Protein AF-A0A9D1NN11-F1 (afdb_monomer)

Nearest PDB structures (foldseek):
  6q84-assembly1_C  TM=3.199E-01  e=4.662E-01  Saccharomyces cerevisiae S288C
  3suz-assembly1_A  TM=3.074E-01  e=6.575E-01  Rattus norvegicus
  8g5y-assembly1_5A  TM=2.976E-01  e=5.863E-01  Homo sapiens
  3gb0-assembly1_A-2  TM=4.021E-01  e=2.191E+00  Bacillus cereus ATCC 10987
  3io1-assembly1_A-2  TM=3.737E-01  e=2.191E+00  Klebsiella pneumoniae subsp. pneumoniae MGH 78578

Mean predicted aligned error: 5.82 Å

Secondary structure (DSSP, 8-state):
-HHHHHHHT-HHHHHHHHHHHHHHHHHHHHHHHHH-EEEEEEEE--TTS-HHHHEEEETTEEEEEEEEEEEE-TTS-EEEEEEEEEETTEEEEEETTB-EEETTEEEEEEEEEEEE-TTS-EEEEEEEEEEE-SSHHHHHHHHHHHHHHHHHHHHHHH--

InterPro domains:
  IPR007816 ResB-like domain [PF05140] (12-116)
  IPR023494 Cytochrome c biogenesis protein Ccs1/CcsB/ResB [PTHR31566] (12-113)

Structure (mmCIF, N/CA/C/O backbone):
data_AF-A0A9D1NN11-F1
#
_entry.id   AF-A0A9D1NN11-F1
#
loop_
_atom_site.group_PDB
_atom_site.id
_atom_site.type_symbol
_atom_site.label_atom_id
_atom_site.label_alt_id
_atom_site.label_comp_id
_atom_site.label_asym_id
_atom_site.label_entity_id
_atom_site.label_seq_id
_atom_site.pdbx_PDB_ins_code
_atom_site.Cartn_x
_atom_site.Cartn_y
_atom_site.Cartn_z
_atom_site.occupancy
_atom_site.B_iso_or_equiv
_atom_site.auth_seq_id
_atom_site.auth_comp_id
_atom_site.auth_asym_id
_atom_site.auth_atom_id
_atom_site.pdbx_PDB_model_num
ATOM 1 N N . ALA A 1 1 ? 25.399 -15.594 -28.327 1.00 62.06 1 ALA A N 1
ATOM 2 C CA . ALA A 1 1 ? 25.119 -14.642 -27.227 1.00 62.06 1 ALA A CA 1
ATOM 3 C C . ALA A 1 1 ? 25.562 -13.212 -27.563 1.00 62.06 1 ALA A C 1
ATOM 5 O O . ALA A 1 1 ? 24.705 -12.342 -27.630 1.00 62.06 1 ALA A O 1
ATOM 6 N N . ALA A 1 2 ? 26.845 -12.959 -27.862 1.00 70.31 2 ALA A N 1
ATOM 7 C CA . ALA A 1 2 ? 27.371 -11.604 -28.109 1.00 70.31 2 ALA A CA 1
ATOM 8 C C . ALA A 1 2 ? 26.674 -10.824 -29.248 1.00 70.31 2 ALA A C 1
ATOM 10 O O . ALA A 1 2 ? 26.310 -9.667 -29.064 1.00 70.31 2 ALA A O 1
ATOM 11 N N . ALA A 1 3 ? 26.402 -11.463 -30.392 1.00 70.62 3 ALA A N 1
ATOM 12 C CA . ALA A 1 3 ? 25.700 -10.818 -31.510 1.00 70.62 3 ALA A CA 1
ATOM 13 C C . ALA A 1 3 ? 24.248 -10.417 -31.171 1.00 70.62 3 ALA A C 1
ATOM 15 O O . ALA A 1 3 ? 23.770 -9.380 -31.621 1.00 70.62 3 ALA A O 1
ATOM 16 N N . ALA A 1 4 ? 23.561 -11.203 -30.334 1.00 67.31 4 ALA A N 1
ATOM 17 C CA . ALA A 1 4 ? 22.204 -10.899 -29.878 1.00 67.31 4 ALA A CA 1
ATOM 18 C C . ALA A 1 4 ? 22.188 -9.720 -28.890 1.00 67.31 4 ALA A C 1
ATOM 20 O O . ALA A 1 4 ? 21.338 -8.841 -28.996 1.00 67.31 4 ALA A O 1
ATOM 21 N N . VAL A 1 5 ? 23.169 -9.655 -27.984 1.00 67.31 5 VAL A N 1
ATOM 22 C CA . VAL A 1 5 ? 23.352 -8.517 -27.065 1.00 67.31 5 VAL A CA 1
ATOM 23 C C . VAL A 1 5 ? 23.684 -7.239 -27.843 1.00 67.31 5 VAL A C 1
ATOM 25 O O . VAL A 1 5 ? 23.076 -6.198 -27.608 1.00 67.31 5 VAL A O 1
ATOM 28 N N . ALA A 1 6 ? 24.573 -7.319 -28.836 1.00 69.75 6 ALA A N 1
ATOM 29 C CA . ALA A 1 6 ? 24.898 -6.190 -29.707 1.00 69.75 6 ALA A CA 1
ATOM 30 C C . ALA A 1 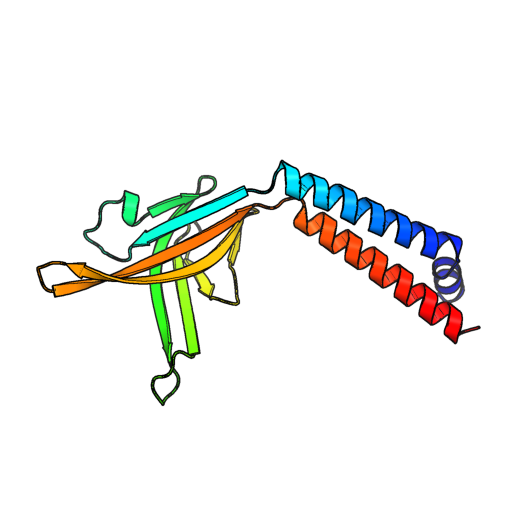6 ? 23.687 -5.709 -30.530 1.00 69.75 6 ALA A C 1
ATOM 32 O O . ALA A 1 6 ? 23.500 -4.504 -30.712 1.00 69.75 6 ALA A O 1
ATOM 33 N N . ALA A 1 7 ? 22.837 -6.633 -30.992 1.00 70.56 7 ALA A N 1
ATOM 34 C CA . ALA A 1 7 ? 21.596 -6.303 -31.686 1.00 70.56 7 ALA A CA 1
ATOM 35 C C . ALA A 1 7 ? 20.583 -5.602 -30.761 1.00 70.56 7 ALA A C 1
ATOM 37 O O . ALA A 1 7 ? 19.995 -4.598 -31.167 1.00 70.56 7 ALA A O 1
ATOM 38 N N . LEU A 1 8 ? 20.425 -6.073 -29.517 1.00 68.38 8 LEU A N 1
ATOM 39 C CA . LEU A 1 8 ? 19.551 -5.471 -28.498 1.00 68.38 8 LEU A CA 1
ATOM 40 C C . LEU A 1 8 ? 20.018 -4.070 -28.064 1.00 68.38 8 LEU A C 1
ATOM 42 O O . LEU A 1 8 ? 19.191 -3.193 -27.832 1.00 68.38 8 LEU A O 1
ATOM 46 N N . LEU A 1 9 ? 21.330 -3.815 -28.056 1.00 78.12 9 LEU A N 1
ATOM 47 C CA . LEU A 1 9 ? 21.919 -2.483 -27.840 1.00 78.12 9 LEU A CA 1
ATOM 48 C C . LEU A 1 9 ? 21.870 -1.585 -29.093 1.00 78.12 9 LEU A C 1
ATOM 50 O O . LEU A 1 9 ? 22.449 -0.492 -29.133 1.00 78.12 9 LEU A O 1
ATOM 54 N N . GLY A 1 10 ? 21.183 -2.015 -30.154 1.00 84.06 10 GLY A N 1
ATOM 55 C CA . GLY A 1 10 ? 20.940 -1.214 -31.346 1.00 84.06 10 GLY A CA 1
ATOM 56 C C . GLY A 1 10 ? 20.135 0.052 -31.028 1.00 84.06 10 GLY A C 1
ATOM 57 O O . GLY A 1 10 ? 19.105 -0.009 -30.367 1.00 84.06 10 GLY A O 1
ATOM 58 N N . ARG A 1 11 ? 20.554 1.211 -31.563 1.00 82.38 11 ARG A N 1
ATOM 59 C CA . ARG A 1 11 ? 19.910 2.525 -31.340 1.00 82.38 11 ARG A CA 1
ATOM 60 C C . ARG A 1 11 ? 18.407 2.501 -31.631 1.00 82.38 11 ARG A C 1
ATOM 62 O O . ARG A 1 11 ? 17.644 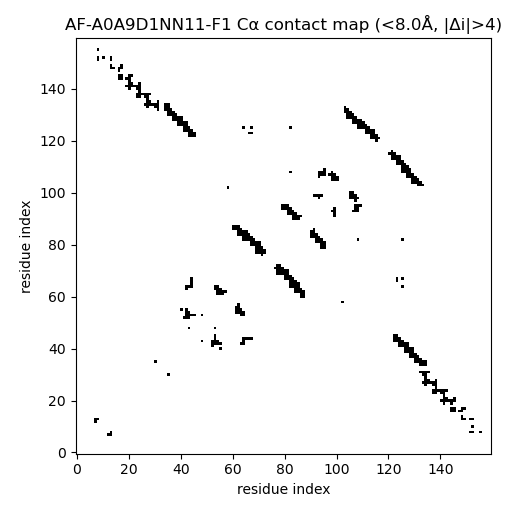3.119 -30.901 1.00 82.38 11 ARG A O 1
ATOM 69 N N . ARG A 1 12 ? 17.989 1.746 -32.657 1.00 89.81 12 ARG A N 1
ATOM 70 C CA . ARG A 1 12 ? 16.571 1.546 -32.998 1.00 89.81 12 ARG A CA 1
ATOM 71 C C . ARG A 1 12 ? 15.782 0.873 -31.870 1.00 89.81 12 ARG A C 1
ATOM 73 O O . ARG A 1 12 ? 14.677 1.300 -31.576 1.00 89.81 12 ARG A O 1
ATOM 80 N N . TRP A 1 13 ? 16.363 -0.141 -31.227 1.00 89.06 13 TRP A N 1
ATOM 81 C CA . TRP A 1 13 ? 15.709 -0.912 -30.174 1.00 89.06 13 TRP A CA 1
ATOM 82 C C . TRP A 1 13 ? 15.666 -0.116 -28.878 1.00 89.06 13 TRP A C 1
ATOM 84 O O . TRP A 1 13 ? 14.602 0.004 -28.292 1.00 89.06 13 TRP A O 1
ATOM 94 N N . LEU A 1 14 ? 16.770 0.531 -28.493 1.00 92.44 14 LEU A N 1
ATOM 95 C CA . LEU A 1 14 ? 16.796 1.419 -27.325 1.00 92.44 14 LEU A CA 1
ATOM 96 C C . LEU A 1 14 ? 15.793 2.574 -27.457 1.00 92.44 14 LEU A C 1
ATOM 98 O O . LEU A 1 14 ? 15.060 2.868 -26.518 1.00 92.44 14 LEU A O 1
ATOM 102 N N . SER A 1 15 ? 15.707 3.186 -28.643 1.00 94.12 15 SER A N 1
ATOM 103 C CA . SER A 1 15 ? 14.703 4.214 -28.923 1.00 94.12 15 SER A CA 1
ATOM 104 C C . SER A 1 15 ? 13.279 3.654 -28.860 1.00 94.12 15 SER A C 1
ATOM 106 O O . SER A 1 15 ? 12.415 4.275 -28.244 1.00 94.12 15 SER A O 1
ATOM 108 N N . ALA A 1 16 ? 13.025 2.471 -29.427 1.00 95.00 16 ALA A N 1
ATOM 109 C CA . ALA A 1 16 ? 11.715 1.828 -29.349 1.00 95.00 16 ALA A CA 1
ATOM 110 C C . ALA A 1 16 ? 11.312 1.501 -27.900 1.00 95.00 16 ALA A C 1
ATOM 112 O O . ALA A 1 16 ? 10.185 1.799 -27.516 1.00 95.00 16 ALA A O 1
ATOM 113 N N . LEU A 1 17 ? 12.227 0.965 -27.079 1.00 95.75 17 LEU A N 1
ATOM 114 C CA . LEU A 1 17 ? 11.983 0.729 -25.650 1.00 95.75 17 LEU A CA 1
ATOM 115 C C . LEU A 1 17 ? 11.655 2.031 -24.914 1.00 95.75 17 LEU A C 1
ATOM 117 O O . LEU A 1 17 ? 10.731 2.050 -24.105 1.00 95.75 17 LEU A O 1
ATOM 121 N N . PHE A 1 18 ? 12.376 3.116 -25.209 1.00 97.31 18 PHE A N 1
ATOM 122 C CA . PHE A 1 18 ? 12.112 4.416 -24.600 1.00 97.31 18 PHE A CA 1
ATOM 123 C C . PHE A 1 18 ? 10.700 4.920 -24.928 1.00 97.31 18 PHE A C 1
ATOM 125 O O . PHE A 1 18 ? 9.940 5.259 -24.024 1.00 97.31 18 PHE A O 1
ATOM 132 N N . HIS A 1 19 ? 10.310 4.918 -26.206 1.00 97.94 19 HIS A N 1
ATOM 133 C CA . HIS A 1 19 ? 8.975 5.372 -26.614 1.00 97.94 19 HIS A CA 1
ATOM 134 C C . HIS A 1 19 ? 7.869 4.456 -26.082 1.00 97.94 19 HIS A C 1
ATOM 136 O O . HIS A 1 19 ? 6.844 4.953 -25.625 1.00 97.94 19 HIS A O 1
ATOM 142 N N . ALA A 1 20 ? 8.082 3.137 -26.084 1.00 97.88 20 ALA A N 1
ATOM 143 C CA . ALA A 1 20 ? 7.148 2.185 -25.490 1.00 97.88 20 ALA A CA 1
ATOM 144 C C . ALA A 1 20 ? 6.978 2.433 -23.983 1.00 97.88 20 ALA A C 1
ATOM 146 O O . ALA A 1 20 ? 5.854 2.443 -23.486 1.00 97.88 20 ALA A O 1
ATOM 147 N N . GLY A 1 21 ? 8.074 2.702 -23.268 1.00 98.38 21 GLY A N 1
ATOM 148 C CA . GLY A 1 21 ? 8.046 3.078 -21.857 1.00 98.38 21 GLY A CA 1
ATOM 149 C C . GLY A 1 21 ? 7.285 4.381 -21.611 1.00 98.38 21 GLY A C 1
ATOM 150 O O . GLY A 1 21 ? 6.399 4.418 -20.760 1.00 98.38 21 GLY A O 1
ATOM 151 N N . ALA A 1 22 ? 7.564 5.427 -22.394 1.00 98.56 22 ALA A N 1
ATOM 152 C CA . ALA A 1 22 ? 6.871 6.712 -22.300 1.00 98.56 22 ALA A CA 1
ATOM 153 C C . ALA A 1 22 ? 5.364 6.580 -22.584 1.00 98.56 22 ALA A C 1
ATOM 155 O O . ALA A 1 22 ? 4.544 7.112 -21.835 1.00 98.56 22 ALA A O 1
ATOM 156 N N . ALA A 1 23 ? 4.992 5.822 -23.620 1.00 98.50 23 ALA A N 1
ATOM 157 C CA . ALA A 1 23 ? 3.598 5.538 -23.945 1.00 98.50 23 ALA A CA 1
ATOM 158 C C . ALA A 1 23 ? 2.904 4.756 -22.819 1.00 98.50 23 ALA A C 1
ATOM 160 O O . ALA A 1 23 ? 1.792 5.105 -22.432 1.00 98.50 23 ALA A O 1
ATOM 161 N N . ALA A 1 24 ? 3.568 3.749 -22.241 1.00 98.56 24 ALA A N 1
ATOM 162 C CA . ALA A 1 24 ? 3.037 2.990 -21.111 1.00 98.56 24 ALA A CA 1
ATOM 163 C C . ALA A 1 24 ? 2.820 3.870 -19.869 1.00 98.56 24 ALA A C 1
ATOM 165 O O . ALA A 1 24 ? 1.773 3.762 -19.235 1.00 98.56 24 ALA A O 1
ATOM 166 N N . VAL A 1 25 ? 3.744 4.785 -19.549 1.00 98.81 25 VAL A N 1
ATOM 167 C CA . VAL A 1 25 ? 3.554 5.758 -18.456 1.00 98.81 25 VAL A CA 1
ATOM 168 C C . VAL A 1 25 ? 2.343 6.653 -18.723 1.00 98.81 25 VAL A C 1
ATOM 170 O O . VAL A 1 25 ? 1.518 6.831 -17.830 1.00 98.81 25 VAL A O 1
ATOM 173 N N . ALA A 1 26 ? 2.197 7.179 -19.943 1.00 98.56 26 ALA A N 1
ATOM 174 C CA . ALA A 1 26 ? 1.071 8.040 -20.299 1.00 98.56 26 ALA A CA 1
ATOM 175 C C . ALA A 1 26 ? -0.276 7.300 -20.219 1.00 98.56 26 ALA A C 1
ATOM 177 O O . ALA A 1 26 ? -1.217 7.792 -19.597 1.00 98.56 26 ALA A O 1
ATOM 178 N N . VAL A 1 27 ? -0.359 6.097 -20.796 1.00 98.56 27 VAL A N 1
ATOM 179 C CA . VAL A 1 27 ? -1.569 5.262 -20.761 1.00 98.56 27 VAL A CA 1
ATOM 180 C C . VAL A 1 27 ? -1.892 4.835 -19.333 1.00 98.56 27 VAL A C 1
ATOM 182 O O . VAL A 1 27 ? -3.027 4.991 -18.895 1.00 98.56 27 VAL A O 1
ATOM 185 N N . GLY A 1 28 ? -0.905 4.341 -18.584 1.00 98.56 28 GLY A N 1
ATOM 186 C CA . GLY A 1 28 ? -1.086 3.957 -17.187 1.00 98.56 28 GLY A CA 1
ATOM 187 C C . GLY A 1 28 ? -1.551 5.132 -16.328 1.00 98.56 28 GLY A C 1
ATOM 188 O O . GLY A 1 28 ? -2.482 4.980 -15.544 1.00 98.56 28 GLY A O 1
ATOM 189 N N . GLY A 1 29 ? -0.972 6.318 -16.531 1.00 98.62 29 GLY A N 1
ATOM 190 C CA . GLY A 1 29 ? -1.374 7.542 -15.842 1.00 98.62 29 GLY A CA 1
ATOM 191 C C . GLY A 1 29 ? -2.811 7.952 -16.160 1.00 98.62 29 GLY A C 1
ATOM 192 O O . GLY A 1 29 ? -3.554 8.308 -15.248 1.00 98.62 29 GLY A O 1
ATOM 193 N N . LEU A 1 30 ? -3.234 7.838 -17.423 1.00 98.62 30 LEU A N 1
ATOM 194 C CA . LEU A 1 30 ? -4.621 8.090 -17.822 1.00 98.62 30 LEU A CA 1
ATOM 195 C C . LEU A 1 30 ? -5.585 7.079 -17.183 1.00 98.62 30 LEU A C 1
ATOM 197 O O . LEU A 1 30 ? -6.624 7.468 -16.657 1.00 98.62 30 LEU A O 1
ATOM 201 N N . VAL A 1 31 ? -5.223 5.793 -17.168 1.00 98.50 31 VAL A N 1
ATOM 202 C CA . VAL A 1 31 ? -6.007 4.744 -16.499 1.00 98.50 31 VAL A CA 1
ATOM 203 C C . VAL A 1 31 ? -6.136 5.036 -15.004 1.00 98.50 31 VAL A C 1
ATOM 205 O O . VAL A 1 31 ? -7.243 4.976 -14.474 1.00 98.50 31 VAL A O 1
ATOM 208 N N . THR A 1 32 ? -5.046 5.402 -14.325 1.00 98.19 32 THR A N 1
ATOM 209 C CA . THR A 1 32 ? -5.083 5.833 -12.920 1.00 98.19 32 THR A CA 1
ATOM 210 C C . THR A 1 32 ? -6.000 7.044 -12.745 1.00 98.19 32 THR A C 1
ATOM 212 O O . THR A 1 32 ? -6.859 7.027 -11.871 1.00 98.19 32 THR A O 1
ATOM 215 N N . ALA A 1 33 ? -5.878 8.071 -13.588 1.00 97.94 33 ALA A N 1
ATOM 216 C CA . ALA A 1 33 ? -6.687 9.285 -13.484 1.00 97.94 33 ALA A CA 1
ATOM 217 C C . ALA A 1 33 ? -8.194 9.024 -13.649 1.00 97.94 33 ALA A C 1
ATOM 219 O O . ALA A 1 33 ? -9.001 9.678 -12.992 1.00 97.94 33 ALA A O 1
ATOM 220 N N . CYS A 1 34 ? -8.577 8.076 -14.506 1.00 98.06 34 CYS A N 1
ATOM 221 C CA . CYS A 1 34 ? -9.982 7.772 -14.772 1.00 98.06 34 CYS A CA 1
ATOM 222 C C . CYS A 1 34 ? -10.574 6.710 -13.837 1.00 98.06 34 CYS A C 1
ATOM 224 O O . CYS A 1 34 ? -11.770 6.760 -13.559 1.00 98.06 34 CYS A O 1
ATOM 226 N N . LEU A 1 35 ? -9.779 5.725 -13.405 1.00 97.62 35 LEU A N 1
ATOM 227 C CA . LEU A 1 35 ? -10.289 4.499 -12.778 1.00 97.62 35 LEU A CA 1
ATOM 228 C C . LEU A 1 35 ? -9.776 4.261 -11.358 1.00 97.62 35 LEU A C 1
ATOM 230 O O . LEU A 1 35 ? -10.313 3.385 -10.679 1.00 97.6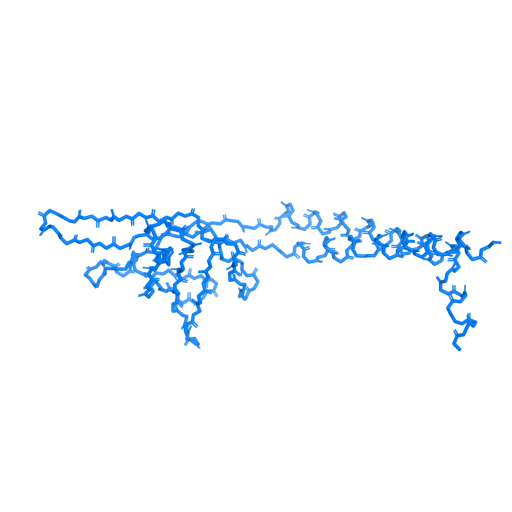2 35 LEU A O 1
ATOM 234 N N . ALA A 1 36 ? -8.743 4.974 -10.897 1.00 97.12 36 ALA A N 1
ATOM 235 C CA . ALA A 1 36 ? -8.272 4.780 -9.533 1.00 97.12 36 ALA A CA 1
ATOM 236 C C . ALA A 1 36 ? -9.318 5.272 -8.532 1.00 97.12 36 ALA A C 1
ATOM 238 O O . ALA A 1 36 ? -9.906 6.344 -8.667 1.00 97.12 36 ALA A O 1
ATOM 239 N N . GLN A 1 37 ? -9.522 4.480 -7.490 1.00 96.56 37 GLN A N 1
ATOM 240 C CA . GLN A 1 37 ? -10.491 4.748 -6.442 1.00 96.56 37 GLN A CA 1
ATOM 241 C C . GLN A 1 37 ? -9.796 4.661 -5.090 1.00 96.56 37 GLN A C 1
ATOM 243 O O . GLN A 1 37 ? -9.000 3.754 -4.841 1.00 96.56 37 GLN A O 1
ATOM 248 N N . THR A 1 38 ? -10.107 5.615 -4.216 1.00 96.44 38 THR A N 1
ATOM 249 C CA . THR A 1 38 ? -9.635 5.634 -2.830 1.00 96.44 38 THR A CA 1
ATOM 250 C C . THR A 1 38 ? -10.824 5.813 -1.908 1.00 96.44 38 THR A C 1
ATOM 252 O O . THR A 1 38 ? -11.647 6.700 -2.126 1.00 96.44 38 THR A O 1
ATOM 255 N N . TRP A 1 39 ? -10.908 4.991 -0.872 1.00 94.88 39 TRP A N 1
ATOM 256 C CA . TRP A 1 39 ? -11.923 5.127 0.163 1.00 94.88 39 TRP A CA 1
ATOM 257 C C . TRP A 1 39 ? -11.340 4.803 1.531 1.00 94.88 39 TRP A C 1
ATOM 259 O O . TRP A 1 39 ? -10.311 4.138 1.655 1.00 94.88 39 TRP A O 1
ATOM 269 N N . GLN A 1 40 ? -11.998 5.309 2.567 1.00 94.62 40 GLN A N 1
ATOM 270 C CA . GLN A 1 40 ? -11.595 5.097 3.947 1.00 94.62 40 GLN A CA 1
ATOM 271 C C . GLN A 1 40 ? -12.563 4.152 4.637 1.00 94.62 40 GLN A C 1
ATOM 273 O O . GLN A 1 40 ? -13.774 4.192 4.411 1.00 94.62 40 GLN A O 1
ATOM 278 N N . VAL A 1 41 ? -12.006 3.286 5.471 1.00 93.25 41 VAL A N 1
ATOM 279 C CA . VAL A 1 41 ? -12.751 2.267 6.190 1.00 93.25 41 VAL A CA 1
ATOM 280 C C . VAL A 1 41 ? -12.347 2.304 7.650 1.00 93.25 41 VAL A C 1
ATOM 282 O O . VAL A 1 41 ? -11.194 2.049 7.993 1.00 93.25 41 VAL A O 1
ATOM 285 N N . GLU A 1 42 ? -13.317 2.610 8.499 1.00 93.06 42 GLU A N 1
ATOM 286 C CA . GLU A 1 42 ? -13.173 2.502 9.943 1.00 93.06 42 GLU A CA 1
ATOM 287 C C . GLU A 1 42 ? -13.592 1.103 10.400 1.00 93.06 42 GLU A C 1
ATOM 289 O O . GLU A 1 42 ? -14.663 0.613 10.012 1.00 93.06 42 GLU A O 1
ATOM 294 N N . LEU A 1 43 ? -12.738 0.472 11.206 1.00 92.88 43 LEU A N 1
ATOM 295 C CA . LEU A 1 43 ? -13.001 -0.813 11.844 1.00 92.88 43 LEU A CA 1
ATOM 296 C C . LEU A 1 43 ? -12.682 -0.743 13.337 1.00 92.88 43 LEU A C 1
ATOM 298 O O . LEU A 1 43 ? -11.688 -0.146 13.753 1.00 92.88 43 LEU A O 1
ATOM 302 N N . VAL A 1 44 ? -13.528 -1.395 14.129 1.00 90.62 44 VAL A N 1
ATOM 303 C CA . VAL A 1 44 ? -13.489 -1.350 15.591 1.00 90.62 44 VAL A CA 1
ATOM 304 C C . VAL A 1 44 ? -13.261 -2.740 16.176 1.00 90.62 44 VAL A C 1
ATOM 306 O O . VAL A 1 44 ? -13.978 -3.685 15.841 1.00 90.62 44 VAL A O 1
ATOM 309 N N . ASP A 1 45 ? -12.313 -2.842 17.108 1.00 85.00 45 ASP A N 1
ATOM 310 C CA . ASP A 1 45 ? -12.013 -4.057 17.872 1.00 85.00 45 ASP A CA 1
ATOM 311 C C . ASP A 1 45 ? -12.791 -4.075 19.198 1.00 85.00 45 ASP A C 1
ATOM 313 O O . ASP A 1 45 ? -12.232 -4.042 20.292 1.00 85.00 45 ASP A O 1
ATOM 317 N N . ALA A 1 46 ? -14.122 -4.023 19.102 1.00 81.62 46 ALA A N 1
ATOM 318 C CA . ALA 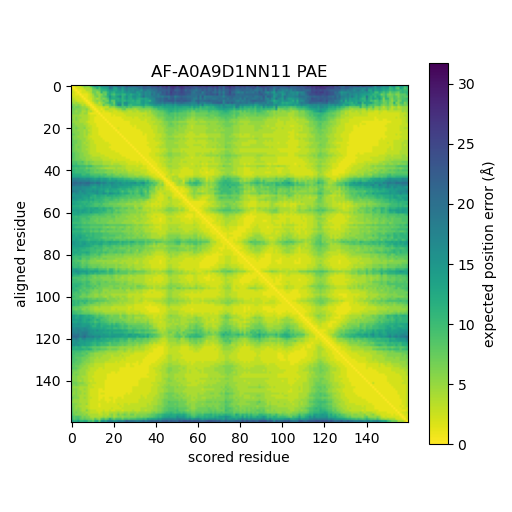A 1 46 ? -15.013 -4.046 20.259 1.00 81.62 46 ALA A CA 1
ATOM 319 C C . ALA A 1 46 ? -16.035 -5.179 20.100 1.00 81.62 46 ALA A C 1
ATOM 321 O O . ALA A 1 46 ? -16.870 -5.111 19.195 1.00 81.62 46 ALA A O 1
ATOM 322 N N . PRO A 1 47 ? -16.041 -6.204 20.975 1.00 72.25 47 PRO A N 1
ATOM 323 C CA . PRO A 1 47 ? -16.958 -7.341 20.860 1.00 72.25 47 PRO A CA 1
ATOM 324 C C . PRO A 1 47 ? -18.440 -6.946 20.836 1.00 72.25 47 PRO A C 1
ATOM 326 O O . PRO A 1 47 ? -19.235 -7.572 20.135 1.00 72.25 47 PRO A O 1
ATOM 329 N N . LEU A 1 48 ? -18.798 -5.888 21.567 1.00 79.19 48 LEU A N 1
ATOM 330 C CA . LEU A 1 48 ? -20.171 -5.396 21.701 1.00 79.19 48 LEU A CA 1
ATOM 331 C C . LEU A 1 48 ? -20.559 -4.355 20.641 1.00 79.19 48 LEU A C 1
ATOM 333 O O . LEU A 1 48 ? -21.729 -3.981 20.566 1.00 79.19 48 LEU A O 1
ATOM 337 N N . ALA A 1 49 ? -19.617 -3.878 19.818 1.00 81.06 49 ALA A N 1
ATOM 338 C CA . ALA A 1 49 ? -19.940 -2.880 18.806 1.00 81.06 49 ALA A CA 1
ATOM 339 C C . ALA A 1 49 ? -20.883 -3.455 17.729 1.00 81.06 49 ALA A C 1
ATOM 341 O O . ALA A 1 49 ? -20.794 -4.642 17.384 1.00 81.06 49 ALA A O 1
ATOM 342 N N . PRO A 1 50 ? -21.769 -2.624 17.147 1.00 83.62 50 PRO A N 1
ATOM 343 C CA . PRO A 1 50 ? -22.611 -3.030 16.031 1.00 83.62 50 PRO A CA 1
ATOM 344 C C . PRO A 1 50 ? -21.787 -3.642 14.895 1.00 83.62 50 PRO A C 1
ATOM 346 O O . PRO A 1 50 ? -20.693 -3.166 14.583 1.00 83.62 50 PRO A O 1
ATOM 349 N N . ARG A 1 51 ? -22.336 -4.658 14.215 1.00 81.81 51 ARG A N 1
ATOM 350 C CA . ARG A 1 51 ? -21.643 -5.354 13.112 1.00 81.81 51 ARG A CA 1
ATOM 351 C C . ARG A 1 51 ? -21.053 -4.385 12.087 1.00 81.81 51 ARG A C 1
ATOM 353 O O . ARG A 1 51 ? -19.902 -4.549 11.716 1.00 81.81 51 ARG A O 1
ATOM 360 N N . GLY A 1 52 ? -21.792 -3.344 11.700 1.00 82.69 52 GLY A N 1
ATOM 361 C CA . GLY A 1 52 ? -21.329 -2.355 10.719 1.00 82.69 52 GLY A CA 1
ATOM 362 C C . GLY A 1 52 ? -20.107 -1.526 11.139 1.00 82.69 52 GLY A C 1
ATOM 363 O O . GLY A 1 52 ? -19.486 -0.922 10.275 1.00 82.69 52 GLY A O 1
ATOM 364 N N . MET A 1 53 ? -19.749 -1.492 12.427 1.00 83.75 53 MET A N 1
ATOM 365 C CA . MET A 1 53 ? -18.511 -0.866 12.919 1.00 83.75 53 MET A CA 1
ATOM 366 C C . MET A 1 53 ? -17.355 -1.868 13.017 1.00 83.75 53 MET A C 1
ATOM 368 O O . MET A 1 53 ? -16.192 -1.497 12.909 1.00 83.75 53 MET A O 1
ATOM 372 N N . ARG A 1 54 ? -17.666 -3.150 13.220 1.00 86.56 54 ARG A N 1
ATOM 373 C CA . ARG A 1 54 ? -16.672 -4.224 13.370 1.00 86.56 54 ARG A CA 1
ATOM 374 C C . ARG A 1 54 ? -16.235 -4.827 12.040 1.00 86.56 54 ARG A C 1
ATOM 376 O O . ARG A 1 54 ? -15.148 -5.393 11.953 1.00 86.56 54 ARG A O 1
ATOM 383 N N . GLN A 1 55 ? -17.104 -4.750 11.033 1.00 90.44 55 GLN A N 1
ATOM 384 C CA . GLN A 1 55 ? -16.923 -5.414 9.751 1.00 90.44 55 GLN A CA 1
ATOM 385 C C . GLN A 1 55 ? -17.352 -4.532 8.585 1.00 90.44 55 GLN A C 1
ATOM 387 O O . GLN A 1 55 ? -18.336 -3.788 8.668 1.00 90.44 55 GLN A O 1
ATOM 392 N N . ARG A 1 56 ? -16.643 -4.660 7.466 1.00 92.19 56 ARG A N 1
ATOM 393 C CA . ARG A 1 56 ? -16.911 -3.926 6.229 1.00 92.19 56 ARG A CA 1
ATOM 394 C C . ARG A 1 56 ? -16.786 -4.859 5.041 1.00 92.19 56 ARG A C 1
ATOM 396 O O . ARG A 1 56 ? -15.892 -5.694 5.008 1.00 92.19 56 ARG A O 1
ATOM 403 N N . VAL A 1 57 ? -17.691 -4.712 4.078 1.00 91.44 57 VAL A N 1
ATOM 404 C CA . VAL A 1 57 ? -17.614 -5.464 2.825 1.00 91.44 57 VAL A CA 1
ATOM 405 C C . VAL A 1 57 ? -16.728 -4.688 1.865 1.00 91.44 57 VAL A C 1
ATOM 407 O O . VAL A 1 57 ? -17.026 -3.541 1.531 1.00 91.44 57 VAL A O 1
ATOM 410 N N . VAL A 1 58 ? -15.632 -5.305 1.446 1.00 90.88 58 VAL A N 1
ATOM 411 C CA . VAL A 1 58 ? -14.657 -4.732 0.525 1.00 90.88 58 VAL A CA 1
ATOM 412 C C . VAL A 1 58 ? -14.502 -5.704 -0.631 1.00 90.88 58 VAL A C 1
ATOM 414 O O . VAL A 1 58 ? -14.035 -6.816 -0.434 1.00 90.88 58 VAL A O 1
ATOM 417 N N . ASN A 1 59 ? -14.906 -5.285 -1.832 1.00 87.75 59 ASN A N 1
ATOM 418 C CA . ASN A 1 59 ? -14.849 -6.121 -3.036 1.00 87.75 59 ASN A CA 1
ATOM 419 C C . ASN A 1 59 ? -15.533 -7.499 -2.887 1.00 87.75 59 ASN A C 1
ATOM 421 O O . ASN A 1 59 ? -15.054 -8.497 -3.407 1.00 87.75 59 ASN A O 1
ATOM 425 N N . GLY A 1 60 ? -16.641 -7.558 -2.141 1.00 88.69 60 GLY A N 1
ATOM 426 C CA . GLY A 1 60 ? -17.368 -8.801 -1.857 1.00 88.69 60 GLY A CA 1
ATOM 427 C C . GLY A 1 60 ? -16.896 -9.552 -0.607 1.00 88.69 60 GLY A C 1
ATOM 428 O O . GLY A 1 60 ? -17.686 -10.299 -0.032 1.00 88.69 60 GLY A O 1
ATOM 429 N N . ASP A 1 61 ? -15.689 -9.280 -0.109 1.00 91.00 61 ASP A N 1
ATOM 430 C CA . ASP A 1 61 ? -15.158 -9.921 1.094 1.00 91.00 61 ASP A CA 1
ATOM 431 C C . ASP A 1 61 ? -15.578 -9.185 2.363 1.00 91.00 61 ASP A C 1
ATOM 433 O O . ASP A 1 61 ? -15.495 -7.958 2.458 1.00 91.00 61 ASP A O 1
ATOM 437 N N . THR A 1 62 ? -15.989 -9.940 3.384 1.00 92.56 62 THR A N 1
ATOM 438 C CA . THR A 1 62 ? -16.192 -9.379 4.725 1.00 92.56 62 THR A CA 1
ATOM 439 C C . THR A 1 62 ? -14.844 -9.251 5.422 1.00 92.56 62 THR A C 1
ATOM 441 O O . THR A 1 62 ? -14.200 -10.252 5.724 1.00 92.56 62 THR A O 1
ATOM 444 N N . VAL A 1 63 ? -14.442 -8.012 5.694 1.00 93.81 63 VAL A N 1
ATOM 445 C CA . VAL A 1 63 ? -13.197 -7.665 6.379 1.00 93.81 63 VAL A CA 1
ATOM 446 C C . VAL A 1 63 ? -13.517 -7.204 7.792 1.00 93.81 63 VAL A C 1
ATOM 448 O O . VAL A 1 63 ? -14.311 -6.278 7.977 1.00 93.81 63 VAL A O 1
ATOM 451 N N . THR A 1 64 ? -12.885 -7.817 8.788 1.00 93.19 64 THR A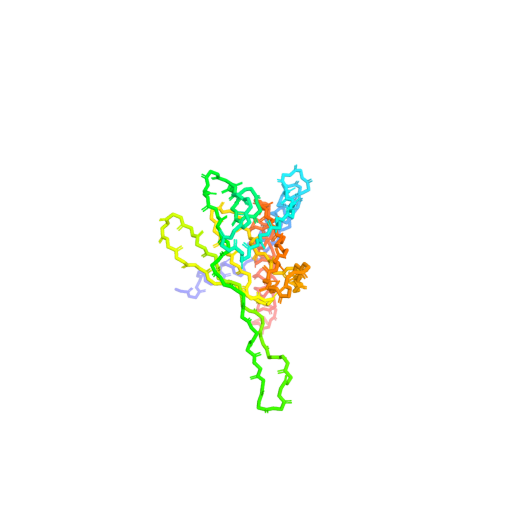 N 1
ATOM 452 C CA . THR A 1 64 ? -13.005 -7.427 10.200 1.00 93.19 64 THR A CA 1
ATOM 453 C C . THR A 1 64 ? -11.653 -7.060 10.787 1.00 93.19 64 THR A C 1
ATOM 455 O O . THR A 1 64 ? -10.620 -7.608 10.401 1.00 93.19 64 THR A O 1
ATOM 458 N N . LEU A 1 65 ? -11.654 -6.143 11.756 1.00 92.56 65 LEU A N 1
ATOM 459 C CA . LEU A 1 65 ? -10.483 -5.931 12.601 1.00 92.56 65 LEU A CA 1
ATOM 460 C C . LEU A 1 65 ? -10.401 -7.067 13.622 1.00 92.56 65 LEU A C 1
ATOM 462 O O . LEU A 1 65 ? -11.347 -7.282 14.377 1.00 92.56 65 LEU A O 1
ATOM 466 N N . LYS A 1 66 ? -9.280 -7.791 13.623 1.00 91.50 66 LYS A N 1
ATOM 467 C CA . LYS A 1 66 ? -8.984 -8.825 14.620 1.00 91.50 66 LYS A CA 1
ATOM 468 C C . LYS A 1 66 ? -8.219 -8.262 15.807 1.00 91.50 66 LYS A C 1
ATOM 470 O O . LYS A 1 66 ? -8.493 -8.646 16.934 1.00 91.50 66 LYS A O 1
ATOM 475 N N . ALA A 1 67 ? -7.209 -7.442 15.526 1.00 90.69 67 ALA A N 1
ATOM 476 C CA . ALA A 1 67 ? -6.364 -6.840 16.544 1.00 90.69 67 ALA A CA 1
ATOM 477 C C . ALA A 1 67 ? -5.609 -5.636 15.979 1.00 90.69 67 ALA A C 1
ATOM 479 O O . ALA A 1 67 ? -5.216 -5.622 14.805 1.00 90.69 67 ALA A O 1
ATOM 480 N N . PHE A 1 68 ? -5.351 -4.667 16.850 1.00 92.12 68 PHE A N 1
ATOM 481 C CA . PHE A 1 68 ? -4.385 -3.601 16.630 1.00 92.12 68 PHE A CA 1
ATOM 482 C C . PHE A 1 68 ? -3.313 -3.656 17.720 1.00 92.12 68 PHE A C 1
ATOM 484 O O . PHE A 1 68 ? -3.626 -3.663 18.910 1.00 92.12 68 PHE A O 1
ATOM 491 N N . GLU A 1 69 ? -2.050 -3.690 17.310 1.00 92.12 69 GLU A N 1
ATOM 492 C CA . GLU A 1 69 ? -0.907 -3.878 18.198 1.00 92.12 69 GLU A CA 1
ATOM 493 C C . GLU A 1 69 ? 0.149 -2.801 17.951 1.00 92.12 69 GLU A C 1
ATOM 495 O O . GLU A 1 69 ? 0.468 -2.454 16.808 1.00 92.12 69 GLU A O 1
ATOM 500 N N . ILE A 1 70 ? 0.727 -2.298 19.042 1.00 93.06 70 ILE A N 1
ATOM 501 C CA . ILE A 1 70 ? 1.854 -1.369 19.015 1.00 93.06 70 ILE A CA 1
ATOM 502 C C . ILE A 1 70 ? 3.069 -2.122 19.550 1.00 93.06 70 ILE A C 1
ATOM 504 O O . ILE A 1 70 ? 3.164 -2.403 20.741 1.00 93.06 70 ILE A O 1
ATOM 508 N N . GLU A 1 71 ? 3.998 -2.462 18.663 1.00 93.25 71 GLU A N 1
ATOM 509 C CA . GLU A 1 71 ? 5.314 -2.960 19.048 1.00 93.25 71 GLU A CA 1
ATOM 510 C C . GLU A 1 71 ? 6.127 -1.767 19.559 1.00 93.25 71 GLU A C 1
ATOM 512 O O . GLU A 1 71 ? 6.243 -0.763 18.852 1.00 93.25 71 GLU A O 1
ATOM 517 N N . THR A 1 72 ? 6.681 -1.860 20.767 1.00 95.69 72 THR A N 1
ATOM 518 C CA . THR A 1 72 ? 7.497 -0.804 21.378 1.00 95.69 72 THR A CA 1
ATOM 519 C C . THR A 1 72 ? 8.947 -1.245 21.536 1.00 95.69 72 THR A C 1
ATOM 521 O O . THR A 1 72 ? 9.253 -2.431 21.668 1.00 95.69 72 THR A O 1
ATOM 524 N N . TYR A 1 73 ? 9.858 -0.280 21.533 1.00 95.06 73 TYR A N 1
ATOM 525 C CA . TYR A 1 73 ? 11.222 -0.475 22.012 1.00 95.06 73 TYR A CA 1
ATOM 526 C C . TYR A 1 73 ? 11.238 -0.653 23.547 1.00 95.06 73 TYR A C 1
ATOM 528 O O . TYR A 1 73 ? 10.233 -0.373 24.208 1.00 95.06 73 TYR A O 1
ATOM 536 N N . PRO A 1 74 ? 12.358 -1.113 24.144 1.00 95.81 74 PRO A N 1
ATOM 537 C CA . PRO A 1 74 ? 12.478 -1.249 25.600 1.00 95.81 74 PRO A CA 1
ATOM 538 C C . PRO A 1 74 ? 12.274 0.057 26.384 1.00 95.81 74 PRO A C 1
ATOM 540 O O . PRO A 1 74 ? 11.898 0.016 27.549 1.00 95.81 74 PRO A O 1
ATOM 543 N N . ASP A 1 75 ? 12.506 1.207 25.748 1.00 95.44 75 ASP A N 1
ATOM 544 C CA . ASP A 1 75 ? 12.273 2.548 26.299 1.00 95.44 75 ASP A CA 1
ATOM 545 C C . ASP A 1 75 ? 10.800 3.004 26.202 1.00 95.44 75 ASP A C 1
ATOM 547 O O . ASP A 1 75 ? 10.464 4.118 26.599 1.00 95.44 75 ASP A O 1
ATOM 551 N N . GLY A 1 76 ? 9.915 2.149 25.676 1.00 93.06 76 GLY A N 1
ATOM 552 C CA . GLY A 1 76 ? 8.490 2.419 25.504 1.00 93.06 76 GLY A CA 1
ATOM 553 C C . GLY A 1 76 ? 8.135 3.183 24.227 1.00 93.06 76 GLY A C 1
ATOM 554 O O . GLY A 1 76 ? 6.947 3.365 23.950 1.00 93.06 76 GLY A O 1
ATOM 555 N N . MET A 1 77 ? 9.113 3.595 23.415 1.00 94.25 77 MET A N 1
ATOM 556 C CA . MET A 1 77 ? 8.834 4.304 22.166 1.00 94.25 77 MET A CA 1
ATOM 557 C C . MET A 1 77 ? 8.163 3.377 21.142 1.00 94.25 77 MET A C 1
ATOM 559 O O . MET A 1 77 ? 8.596 2.230 20.976 1.00 94.25 77 MET A O 1
ATOM 563 N N . PRO A 1 78 ? 7.136 3.841 20.402 1.00 92.88 78 PRO A N 1
ATOM 564 C CA . PRO A 1 78 ? 6.528 3.046 19.343 1.00 92.88 78 PRO A CA 1
ATOM 565 C C . PRO A 1 78 ? 7.540 2.698 18.248 1.00 92.88 78 PRO A C 1
ATOM 567 O O . PRO A 1 78 ? 8.142 3.572 17.627 1.00 92.88 78 PRO A O 1
ATOM 570 N N . LYS A 1 79 ? 7.692 1.403 17.982 1.00 93.00 79 LYS A N 1
ATOM 571 C CA . LYS A 1 79 ? 8.531 0.845 16.919 1.00 93.00 79 LYS A CA 1
ATOM 572 C C . LYS A 1 79 ? 7.712 0.525 15.678 1.00 93.00 79 LYS A C 1
ATOM 574 O O . LYS A 1 79 ? 8.132 0.814 14.559 1.00 93.00 79 LYS A O 1
ATOM 579 N N . GLN A 1 80 ? 6.553 -0.107 15.858 1.00 93.31 80 GLN A N 1
ATOM 580 C CA . GLN A 1 80 ? 5.714 -0.526 14.744 1.00 93.31 80 GLN A CA 1
ATOM 581 C C . GLN A 1 80 ? 4.246 -0.610 15.146 1.00 93.31 80 GLN A C 1
ATOM 583 O O . GLN A 1 80 ? 3.908 -1.118 16.205 1.00 93.31 80 GLN A O 1
ATOM 588 N N . PHE A 1 81 ? 3.372 -0.170 14.247 1.00 93.38 81 PHE A N 1
ATOM 589 C CA . PHE A 1 81 ? 1.927 -0.324 14.374 1.00 93.38 81 PHE A CA 1
ATOM 590 C C . PHE A 1 81 ? 1.478 -1.439 13.440 1.00 93.38 81 PHE A C 1
ATOM 592 O O . PHE A 1 81 ? 1.782 -1.392 12.240 1.00 93.38 81 PHE A O 1
ATOM 599 N N . ARG A 1 82 ? 0.803 -2.447 13.987 1.00 95.00 82 ARG A N 1
ATOM 600 C CA . ARG A 1 82 ? 0.336 -3.628 13.262 1.00 95.00 82 ARG A CA 1
ATOM 601 C C . ARG A 1 82 ? -1.174 -3.717 13.365 1.00 95.00 82 ARG A C 1
ATOM 603 O O . ARG A 1 82 ? -1.730 -3.668 14.456 1.00 95.00 82 ARG A O 1
ATOM 610 N N . THR A 1 83 ? -1.810 -3.906 12.221 1.00 95.56 83 THR A N 1
ATOM 611 C CA . THR A 1 83 ? -3.249 -4.139 12.133 1.00 95.56 83 THR A CA 1
ATOM 612 C C . THR A 1 83 ? -3.457 -5.503 11.518 1.00 95.56 83 THR A C 1
ATOM 614 O O . THR A 1 83 ? -3.031 -5.743 10.385 1.00 95.56 83 THR A O 1
ATOM 617 N N . THR A 1 84 ? -4.096 -6.398 12.261 1.00 95.81 84 THR A N 1
ATOM 618 C CA . THR A 1 84 ? -4.462 -7.723 11.770 1.00 95.81 84 THR A CA 1
ATOM 619 C C . THR A 1 84 ? -5.928 -7.713 11.384 1.00 95.81 84 THR A C 1
ATOM 621 O O . THR A 1 84 ? -6.802 -7.439 12.207 1.00 95.81 84 THR A O 1
ATOM 624 N N . LEU A 1 85 ? -6.182 -8.001 10.114 1.00 95.19 85 LEU A N 1
ATOM 625 C CA . LEU A 1 85 ? -7.511 -8.108 9.540 1.00 95.19 85 LEU A CA 1
ATOM 626 C C . LEU A 1 85 ? -7.837 -9.575 9.296 1.00 95.19 85 LEU A C 1
ATOM 628 O O . LEU A 1 85 ? -6.975 -10.331 8.839 1.00 95.19 85 LEU A O 1
ATOM 632 N N . THR A 1 86 ? -9.079 -9.960 9.558 1.00 95.25 86 THR A N 1
ATOM 633 C CA . THR A 1 86 ? -9.591 -11.275 9.173 1.00 95.25 86 THR A CA 1
ATOM 634 C C . THR A 1 86 ? -10.352 -11.143 7.860 1.00 95.25 86 THR A C 1
ATOM 636 O O . THR A 1 86 ? -11.236 -10.295 7.720 1.00 95.25 86 THR A O 1
ATOM 639 N N . PHE A 1 87 ? -9.973 -11.989 6.905 1.00 94.69 87 PHE A N 1
ATOM 640 C CA . PHE A 1 87 ? -10.639 -12.195 5.620 1.00 94.69 87 PHE A CA 1
ATOM 641 C C . PHE A 1 87 ? -11.262 -13.602 5.588 1.00 94.69 87 PHE A C 1
ATOM 643 O O . PHE A 1 87 ? -10.916 -14.430 6.440 1.00 94.69 87 PHE A O 1
ATOM 650 N N . PRO A 1 88 ? -12.129 -13.923 4.609 1.00 93.06 88 PRO A N 1
ATOM 651 C CA . PRO A 1 88 ? -12.709 -15.262 4.479 1.00 93.06 88 PRO A CA 1
ATOM 652 C C . PRO A 1 88 ? -11.683 -16.411 4.425 1.00 93.06 88 PRO A C 1
ATOM 654 O O . PRO A 1 88 ? -11.940 -17.487 4.955 1.00 93.06 88 PRO A O 1
ATOM 657 N N . GLU A 1 89 ? -10.499 -16.193 3.846 1.00 91.19 89 GLU A N 1
ATOM 658 C CA . GLU A 1 89 ? -9.418 -17.191 3.716 1.00 91.19 89 GLU A CA 1
ATOM 659 C C . GLU A 1 89 ? -8.364 -17.087 4.828 1.00 91.19 89 GLU A C 1
ATOM 661 O O . GLU A 1 89 ? -7.283 -17.680 4.743 1.00 91.19 89 GLU A O 1
ATOM 666 N N . GLY A 1 90 ? -8.653 -16.303 5.866 1.00 94.25 90 GLY A N 1
ATOM 667 C CA . GLY A 1 90 ? -7.843 -16.185 7.068 1.00 94.25 90 GLY A CA 1
ATOM 668 C C . GLY A 1 90 ? -7.196 -14.820 7.269 1.00 94.25 90 GLY A C 1
ATOM 669 O O . GLY A 1 90 ? -7.438 -13.844 6.557 1.00 94.25 90 GLY A O 1
ATOM 670 N N . ASP A 1 91 ? -6.354 -14.763 8.293 1.00 96.44 91 ASP A N 1
ATOM 671 C CA . ASP A 1 91 ? -5.840 -13.504 8.817 1.00 96.44 91 ASP A CA 1
ATOM 672 C C . ASP A 1 91 ? -4.674 -12.964 7.990 1.00 96.44 91 ASP A C 1
ATOM 674 O O . ASP A 1 91 ? -3.828 -13.715 7.489 1.00 96.44 91 ASP A O 1
ATOM 678 N N . ARG A 1 92 ? -4.604 -11.640 7.865 1.00 96.50 92 ARG A N 1
ATOM 679 C CA . ARG A 1 92 ? -3.489 -10.927 7.237 1.00 96.50 92 ARG A CA 1
ATOM 680 C C . ARG A 1 92 ? -3.152 -9.685 8.046 1.00 96.50 92 ARG A C 1
ATOM 682 O O . ARG A 1 92 ? -4.038 -8.979 8.519 1.00 96.50 92 ARG A O 1
ATOM 689 N N . THR A 1 93 ? -1.864 -9.391 8.154 1.00 96.25 93 THR A N 1
ATOM 690 C CA . THR A 1 93 ? -1.369 -8.248 8.924 1.00 96.25 93 THR A CA 1
ATOM 691 C C . THR A 1 93 ? -0.767 -7.205 7.996 1.00 96.25 93 THR A C 1
ATOM 693 O O . THR A 1 93 ? 0.001 -7.536 7.092 1.00 96.25 93 THR A O 1
ATOM 696 N N . LEU A 1 94 ? -1.083 -5.939 8.251 1.00 96.25 94 LEU A N 1
ATOM 697 C CA . LEU A 1 94 ? -0.463 -4.781 7.613 1.00 96.25 94 LEU A CA 1
ATOM 698 C C . LEU A 1 94 ? 0.208 -3.883 8.659 1.00 96.25 94 LEU A C 1
ATOM 700 O O . LEU A 1 94 ? -0.068 -3.982 9.856 1.00 96.25 94 LEU A O 1
ATOM 704 N N . ALA A 1 95 ? 1.103 -3.010 8.206 1.00 95.38 95 ALA A N 1
ATOM 705 C CA . ALA A 1 95 ? 1.755 -2.003 9.040 1.00 95.38 95 ALA A CA 1
ATOM 706 C C . ALA A 1 95 ? 1.943 -0.692 8.264 1.00 95.38 95 ALA A C 1
ATOM 708 O O . ALA A 1 95 ? 1.874 -0.690 7.037 1.00 95.38 95 ALA A O 1
ATOM 709 N N . VAL A 1 96 ? 2.242 0.410 8.963 1.00 90.12 96 VAL A N 1
ATOM 710 C CA . VAL A 1 96 ? 2.336 1.774 8.385 1.00 90.12 96 VAL A CA 1
ATOM 711 C C . VAL A 1 96 ? 3.213 1.850 7.123 1.00 90.12 96 VAL A C 1
ATOM 713 O O . VAL A 1 96 ? 2.830 2.499 6.159 1.00 90.12 96 VAL A O 1
ATOM 716 N N . ASN A 1 97 ? 4.320 1.099 7.068 1.00 92.00 97 ASN A N 1
ATOM 717 C CA . ASN A 1 97 ? 5.218 1.040 5.900 1.00 92.00 97 ASN A CA 1
ATOM 718 C C . ASN A 1 97 ? 5.211 -0.317 5.175 1.00 92.00 97 ASN A C 1
ATOM 720 O O . ASN A 1 97 ? 6.069 -0.591 4.337 1.00 92.00 97 ASN A O 1
ATOM 724 N N . ARG A 1 98 ? 4.271 -1.201 5.518 1.00 95.81 98 ARG A N 1
ATOM 725 C CA . ARG A 1 98 ? 4.069 -2.501 4.865 1.00 95.81 98 ARG A CA 1
ATOM 726 C C . ARG A 1 98 ? 2.577 -2.675 4.584 1.00 95.81 98 ARG A C 1
ATOM 728 O O . ARG A 1 98 ? 1.895 -3.355 5.355 1.00 95.81 98 ARG A O 1
ATOM 735 N N . PRO A 1 99 ? 2.062 -2.016 3.532 1.00 96.44 99 PRO A N 1
ATOM 736 C CA . PRO A 1 99 ? 0.660 -2.133 3.169 1.00 96.44 99 PRO A CA 1
ATOM 737 C C . PRO A 1 99 ? 0.332 -3.560 2.724 1.00 96.44 99 PRO A C 1
ATOM 739 O O . PRO A 1 99 ? 1.169 -4.250 2.136 1.00 96.44 99 PRO A O 1
ATOM 742 N N . LEU A 1 100 ? -0.905 -3.983 2.970 1.00 96.69 100 LEU A N 1
ATOM 743 C CA . LEU A 1 100 ? -1.418 -5.267 2.497 1.00 96.69 100 LEU A CA 1
ATOM 744 C C . LEU A 1 100 ? -2.011 -5.082 1.100 1.00 96.69 100 LEU A C 1
ATOM 746 O O . LEU A 1 100 ? -2.823 -4.188 0.889 1.00 96.69 100 LEU A O 1
ATOM 750 N N . ARG A 1 101 ? -1.615 -5.923 0.142 1.00 94.56 101 ARG A N 1
ATOM 751 C CA . ARG A 1 101 ? -2.177 -5.943 -1.215 1.00 94.56 101 ARG A CA 1
ATOM 752 C C . ARG A 1 101 ? -2.981 -7.216 -1.410 1.00 94.56 101 ARG A C 1
ATOM 754 O O . ARG A 1 101 ? -2.453 -8.300 -1.170 1.00 94.56 101 ARG A O 1
ATOM 761 N N . ARG A 1 102 ? -4.228 -7.077 -1.844 1.00 92.44 102 ARG A N 1
ATOM 762 C CA .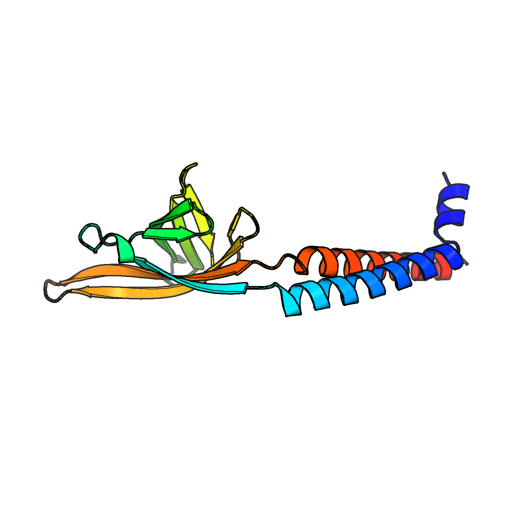 ARG A 1 102 ? -5.156 -8.187 -2.045 1.00 92.44 102 ARG A CA 1
ATOM 763 C C . ARG A 1 102 ? -6.229 -7.797 -3.060 1.00 92.44 102 ARG A C 1
ATOM 765 O O . ARG A 1 102 ? -6.782 -6.711 -2.954 1.00 92.44 102 ARG A O 1
ATOM 772 N N . ASP A 1 103 ? -6.499 -8.672 -4.028 1.00 90.81 103 ASP A N 1
ATOM 773 C CA . ASP A 1 103 ? -7.597 -8.543 -5.003 1.00 90.81 103 ASP A CA 1
ATOM 774 C C . ASP A 1 103 ? -7.674 -7.170 -5.690 1.00 90.81 103 ASP A C 1
ATOM 776 O O . ASP A 1 103 ? -8.732 -6.562 -5.820 1.00 90.81 103 ASP A O 1
ATOM 780 N N . GLY A 1 104 ? -6.513 -6.642 -6.095 1.00 91.69 104 GLY A N 1
ATOM 781 C CA . GLY A 1 104 ? -6.400 -5.325 -6.736 1.00 91.69 104 GLY A CA 1
ATOM 782 C C . GLY A 1 104 ? -6.499 -4.128 -5.782 1.00 91.69 104 GLY A C 1
ATOM 783 O O . GLY A 1 104 ? -6.324 -2.992 -6.218 1.00 91.69 104 GLY A O 1
ATOM 784 N N . ILE A 1 105 ? -6.707 -4.360 -4.484 1.00 95.19 105 ILE A N 1
ATOM 785 C CA . ILE A 1 105 ? -6.822 -3.333 -3.447 1.00 95.19 105 ILE A CA 1
ATOM 786 C C . ILE A 1 105 ? -5.565 -3.319 -2.583 1.00 95.19 105 ILE A C 1
ATOM 788 O O . ILE A 1 105 ? -5.043 -4.350 -2.153 1.00 95.19 105 ILE A O 1
ATOM 792 N N . THR A 1 106 ? -5.076 -2.119 -2.298 1.00 96.62 106 THR A N 1
ATOM 793 C CA . THR A 1 106 ? -4.019 -1.890 -1.317 1.00 96.62 106 THR A CA 1
ATOM 794 C C . 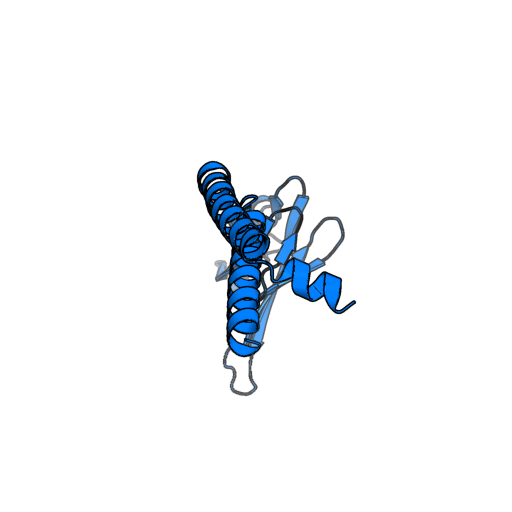THR A 1 106 ? -4.607 -1.255 -0.064 1.00 96.62 106 THR A C 1
ATOM 796 O O . THR A 1 106 ? -5.225 -0.196 -0.138 1.00 96.62 106 THR A O 1
ATOM 799 N N . TYR A 1 107 ? -4.395 -1.902 1.078 1.00 96.88 107 TYR A N 1
ATOM 800 C CA . TYR A 1 107 ? -4.826 -1.476 2.402 1.00 96.88 107 TYR A CA 1
ATOM 801 C C . TYR A 1 107 ? -3.654 -0.787 3.099 1.00 96.88 107 TYR A C 1
ATOM 803 O O . TYR A 1 107 ? -2.606 -1.398 3.343 1.00 96.88 107 TYR A O 1
ATOM 811 N N . TYR A 1 108 ? -3.841 0.482 3.436 1.00 96.56 108 TYR A N 1
ATOM 812 C CA . TYR A 1 108 ? -2.879 1.302 4.156 1.00 96.56 108 TYR A CA 1
ATOM 813 C C . TYR A 1 108 ? -3.386 1.587 5.562 1.00 96.56 108 TYR A C 1
ATOM 815 O O . TYR A 1 108 ? -4.539 1.982 5.743 1.00 96.56 108 TYR A O 1
ATOM 823 N N . GLN A 1 109 ? -2.502 1.449 6.548 1.00 95.06 109 GLN A N 1
ATOM 824 C CA . GLN A 1 109 ? -2.766 1.962 7.885 1.00 95.06 109 GLN A CA 1
ATOM 825 C C . GLN A 1 109 ? -2.703 3.487 7.834 1.00 95.06 109 GLN A C 1
ATOM 827 O O . GLN A 1 109 ? -1.637 4.030 7.542 1.00 95.06 109 GLN A O 1
ATOM 832 N N . MET A 1 110 ? -3.814 4.170 8.113 1.00 93.62 110 MET A N 1
ATOM 833 C CA . MET A 1 110 ? -3.844 5.634 8.103 1.00 93.62 110 MET A CA 1
ATOM 834 C C . MET A 1 110 ? -3.779 6.211 9.511 1.00 93.62 110 MET A C 1
ATOM 836 O O . MET A 1 110 ? -2.930 7.052 9.795 1.00 93.62 110 MET A O 1
ATOM 840 N N . SER A 1 111 ? -4.655 5.758 10.403 1.00 92.19 111 SER A N 1
ATOM 841 C CA . SER A 1 111 ? -4.655 6.205 11.792 1.00 92.19 111 SER A CA 1
ATOM 842 C C . SER A 1 111 ? -5.221 5.140 12.716 1.00 92.19 111 SER A C 1
ATOM 844 O O . SER A 1 111 ? -5.828 4.155 12.289 1.00 92.19 111 SER A O 1
ATOM 846 N N . TYR A 1 112 ? -4.979 5.337 14.002 1.00 90.50 112 TYR A N 1
ATOM 847 C CA . TYR A 1 112 ? -5.565 4.555 15.071 1.00 90.50 112 TYR A CA 1
ATOM 848 C C . TYR A 1 112 ? -5.966 5.507 16.190 1.00 90.50 112 TYR A C 1
ATOM 850 O O . TYR A 1 112 ? -5.343 6.550 16.394 1.00 90.50 112 TYR A O 1
ATOM 858 N N . THR A 1 113 ? -7.009 5.144 16.916 1.00 91.19 113 THR A N 1
ATOM 859 C CA . THR A 1 113 ? -7.395 5.830 18.141 1.00 91.19 113 THR A CA 1
ATOM 860 C C . THR A 1 113 ? -7.894 4.819 19.157 1.00 91.19 113 THR A C 1
ATOM 862 O O . THR A 1 113 ? -8.329 3.718 18.809 1.00 91.19 113 THR A O 1
ATOM 865 N N . ARG A 1 114 ? -7.802 5.191 20.428 1.00 89.62 114 ARG A N 1
ATOM 866 C CA . ARG A 1 114 ? -8.379 4.431 21.527 1.00 89.62 114 ARG A CA 1
ATOM 867 C C . ARG A 1 114 ? -9.671 5.125 21.924 1.00 89.62 114 ARG A C 1
ATOM 869 O O . ARG A 1 114 ? -9.637 6.264 22.383 1.00 89.62 114 ARG A O 1
ATOM 876 N N . ALA A 1 115 ? -10.795 4.453 21.724 1.00 86.94 115 ALA A N 1
ATOM 877 C CA . ALA A 1 115 ? -12.083 4.925 22.212 1.00 86.94 115 ALA A CA 1
ATOM 878 C C . ALA A 1 115 ? -12.359 4.294 23.577 1.00 86.94 115 ALA A C 1
ATOM 880 O O . ALA A 1 115 ? -11.957 3.155 23.816 1.00 86.94 115 ALA A O 1
ATOM 881 N N . THR A 1 116 ? -13.024 5.039 24.458 1.00 88.88 116 THR A N 1
ATOM 882 C CA . THR A 1 116 ? -13.401 4.590 25.803 1.00 88.88 116 THR A CA 1
ATOM 883 C C . THR A 1 116 ? -14.873 4.907 26.031 1.00 88.88 116 THR A C 1
ATOM 885 O O . THR A 1 116 ? -15.309 6.021 25.736 1.00 88.88 116 THR A O 1
ATOM 888 N N . ASP A 1 117 ? -15.644 3.940 26.525 1.00 84.06 117 ASP A N 1
ATOM 889 C CA . ASP A 1 117 ? -17.047 4.150 26.884 1.00 84.06 117 ASP A CA 1
ATOM 890 C C . ASP A 1 117 ? -17.203 4.810 28.272 1.00 84.06 117 ASP A C 1
ATOM 892 O O . ASP A 1 117 ? -16.240 4.901 29.041 1.00 84.06 117 ASP A O 1
ATOM 896 N N . PRO A 1 118 ? -18.416 5.261 28.643 1.00 87.50 118 PRO A N 1
ATOM 897 C CA . PRO A 1 118 ? -18.682 5.801 29.979 1.00 87.50 118 PRO A CA 1
ATOM 898 C C . PRO A 1 118 ? -18.437 4.815 31.133 1.00 87.50 118 PRO A C 1
ATOM 900 O O . PRO A 1 118 ? -18.322 5.246 32.277 1.00 87.50 118 PRO A O 1
ATOM 903 N N . ASN A 1 119 ? -18.353 3.511 30.853 1.00 87.69 119 ASN A N 1
ATOM 904 C CA . ASN A 1 119 ? -18.077 2.465 31.839 1.00 87.69 119 ASN A CA 1
ATOM 905 C C . ASN A 1 119 ? -16.566 2.191 31.992 1.00 87.69 119 ASN A C 1
ATOM 907 O O . ASN A 1 119 ? -16.178 1.303 32.751 1.00 87.69 119 ASN A O 1
ATOM 911 N N . GLY A 1 120 ? -15.709 2.933 31.278 1.00 85.19 120 GLY A N 1
ATOM 912 C CA . GLY A 1 120 ? -14.253 2.805 31.318 1.00 85.19 120 GLY A CA 1
ATOM 913 C C . GLY A 1 120 ? -13.678 1.684 30.448 1.00 85.19 120 GLY A C 1
ATOM 914 O O . GLY A 1 120 ? -12.470 1.446 30.497 1.00 85.19 120 GLY A O 1
ATOM 915 N N . GLN A 1 121 ? -14.492 1.002 29.640 1.00 85.62 121 GLN A N 1
ATOM 916 C CA . GLN A 1 121 ? -14.009 0.006 28.684 1.00 85.62 121 GLN A CA 1
ATOM 917 C C . GLN A 1 121 ? -13.396 0.706 27.476 1.00 85.62 121 GLN A C 1
ATOM 919 O O . GLN A 1 121 ? -14.032 1.570 26.874 1.00 85.62 121 GLN A O 1
ATOM 924 N N . SER A 1 122 ? -12.178 0.315 27.097 1.00 86.56 122 SER A N 1
ATOM 925 C CA . SER A 1 122 ? -11.507 0.858 25.916 1.00 86.56 122 SER A CA 1
ATOM 926 C C . SER A 1 122 ? -11.332 -0.170 24.813 1.00 86.56 122 SER A C 1
ATOM 928 O O . SER A 1 122 ? -11.043 -1.334 25.080 1.00 86.56 122 SER A O 1
ATOM 930 N N . TRP A 1 123 ? -11.368 0.298 23.572 1.00 87.44 123 TRP A N 1
ATOM 931 C CA . TRP A 1 123 ? -11.060 -0.502 22.393 1.00 87.44 123 TRP A CA 1
ATOM 932 C C . TRP A 1 123 ? -10.277 0.302 21.361 1.00 87.44 123 TRP A C 1
ATOM 934 O O . TRP A 1 123 ? -10.257 1.539 21.374 1.00 87.44 123 TRP A O 1
ATOM 944 N N . TRP A 1 124 ? -9.638 -0.417 20.444 1.00 88.94 124 TRP A N 1
ATOM 945 C CA . TRP A 1 124 ? -8.969 0.189 19.305 1.00 88.94 124 TRP A CA 1
ATOM 946 C C . TRP A 1 124 ? -9.954 0.438 18.168 1.00 88.94 124 TRP A C 1
ATOM 948 O O . TRP A 1 124 ? -10.766 -0.417 17.808 1.00 88.94 124 TRP A O 1
ATOM 958 N N . VAL A 1 125 ? -9.846 1.625 17.588 1.00 91.12 125 VAL A N 1
ATOM 959 C CA . VAL A 1 125 ? -10.489 2.004 16.336 1.00 91.12 125 VAL A CA 1
ATOM 960 C C . VAL A 1 125 ? -9.372 2.254 15.336 1.00 91.12 125 VAL A C 1
ATOM 962 O O . VAL A 1 125 ? -8.479 3.065 15.592 1.00 91.12 125 VAL A O 1
ATOM 965 N N . THR A 1 126 ? -9.398 1.550 14.209 1.00 93.12 126 THR A N 1
ATOM 966 C CA . THR A 1 126 ? -8.429 1.740 13.130 1.00 93.12 126 THR A CA 1
ATOM 967 C C . THR A 1 126 ? -9.108 2.355 11.923 1.00 93.12 126 THR A C 1
ATOM 969 O O . THR A 1 126 ? -10.200 1.940 11.530 1.00 93.12 126 THR A O 1
ATOM 972 N N . LEU A 1 127 ? -8.422 3.303 11.295 1.00 94.44 127 LEU A N 1
ATOM 973 C CA . LEU A 1 127 ? -8.829 3.873 10.023 1.00 94.44 127 LEU A CA 1
ATOM 974 C C . LEU A 1 127 ? -7.858 3.404 8.947 1.00 94.44 127 LEU A C 1
ATOM 976 O O . LEU A 1 127 ? -6.644 3.630 9.021 1.00 94.44 127 LEU A O 1
ATOM 980 N N . LEU A 1 128 ? -8.409 2.716 7.957 1.00 95.56 128 LEU A N 1
ATOM 981 C CA . LEU A 1 128 ? -7.677 2.191 6.819 1.00 95.56 128 LEU A CA 1
ATOM 982 C C . LEU A 1 128 ? -8.003 3.006 5.580 1.00 95.56 128 LEU A C 1
ATOM 984 O O . LEU A 1 128 ? -9.166 3.313 5.324 1.00 95.56 128 LEU A O 1
ATOM 988 N N . THR A 1 129 ? -6.986 3.283 4.775 1.00 96.94 129 THR A N 1
ATOM 989 C CA . THR A 1 129 ? -7.178 3.782 3.414 1.00 96.94 129 THR A CA 1
ATOM 990 C C . THR A 1 129 ? -7.055 2.612 2.461 1.00 96.94 129 THR A C 1
ATOM 992 O O . THR A 1 129 ? -6.030 1.932 2.426 1.00 96.94 129 THR A O 1
ATOM 995 N N . LEU A 1 130 ? -8.102 2.372 1.689 1.00 96.38 130 LEU A N 1
ATOM 996 C CA . LEU A 1 130 ? -8.132 1.363 0.647 1.00 96.38 130 LEU A CA 1
ATOM 997 C C . LEU A 1 130 ? -7.989 2.064 -0.695 1.00 96.38 130 LEU A C 1
ATOM 999 O O . LEU A 1 130 ? -8.670 3.053 -0.962 1.00 96.38 130 LEU A O 1
ATOM 1003 N N . ARG A 1 131 ? -7.092 1.549 -1.532 1.00 96.81 131 ARG A N 1
ATOM 1004 C CA . ARG A 1 131 ? -6.844 2.080 -2.870 1.00 96.81 131 ARG A CA 1
ATOM 1005 C C . ARG A 1 131 ? -6.886 0.966 -3.900 1.00 96.81 131 ARG A C 1
ATOM 1007 O O . ARG A 1 131 ? -6.114 0.015 -3.793 1.00 96.81 131 ARG A O 1
ATOM 1014 N N . SER A 1 132 ? -7.735 1.123 -4.907 1.00 96.56 132 SER A N 1
ATOM 1015 C CA . SER A 1 132 ? -7.707 0.336 -6.141 1.00 96.56 132 SER A CA 1
ATOM 1016 C C . SER A 1 132 ? -7.137 1.213 -7.249 1.00 96.56 132 SER A C 1
ATOM 1018 O O . SER A 1 132 ? -7.631 2.314 -7.479 1.00 96.56 132 SER A O 1
ATOM 1020 N N . ASP A 1 133 ? -6.058 0.772 -7.892 1.00 97.19 133 ASP A N 1
ATOM 1021 C CA . ASP A 1 133 ? -5.382 1.544 -8.939 1.00 97.19 133 ASP A CA 1
ATOM 1022 C C . ASP A 1 133 ? -4.860 0.606 -10.038 1.00 97.19 133 ASP A C 1
ATOM 1024 O O . ASP A 1 133 ? -3.730 0.111 -9.949 1.00 97.19 133 ASP A O 1
ATOM 1028 N N . PRO A 1 134 ? -5.676 0.325 -11.070 1.00 96.81 134 PRO A N 1
ATOM 1029 C CA . PRO A 1 134 ? -5.280 -0.567 -12.158 1.00 96.81 134 PRO A CA 1
ATOM 1030 C C . PRO A 1 134 ? -4.235 0.055 -13.096 1.00 96.81 134 PRO A C 1
ATOM 1032 O O . PRO A 1 134 ? -3.584 -0.670 -13.847 1.00 96.81 134 PRO A O 1
ATOM 1035 N N . GLY A 1 135 ? -4.053 1.380 -13.067 1.00 97.69 135 GLY A N 1
ATOM 1036 C CA . GLY A 1 135 ? -3.070 2.077 -13.899 1.00 97.69 135 GLY A CA 1
ATOM 1037 C C . GLY A 1 135 ? -1.656 2.020 -13.322 1.00 97.69 135 GLY A C 1
ATOM 1038 O O . GLY A 1 135 ? -0.685 1.953 -14.080 1.00 97.69 135 GLY A O 1
ATOM 1039 N N . ALA A 1 136 ? -1.522 1.950 -11.993 1.00 96.44 136 ALA A N 1
ATOM 1040 C CA . ALA A 1 136 ? -0.224 1.948 -11.321 1.00 96.44 136 ALA A CA 1
ATOM 1041 C C . ALA A 1 136 ? 0.752 0.861 -11.830 1.00 96.44 136 ALA A C 1
ATOM 1043 O O . ALA A 1 136 ? 1.900 1.208 -12.124 1.00 96.44 136 ALA A O 1
ATOM 1044 N N . PRO A 1 137 ? 0.363 -0.421 -12.009 1.00 96.19 137 PRO A N 1
ATOM 1045 C CA . PRO A 1 137 ? 1.268 -1.433 -12.561 1.00 96.19 137 PRO A CA 1
ATOM 1046 C C . PRO A 1 137 ? 1.790 -1.080 -13.961 1.00 96.19 137 PRO A C 1
ATOM 1048 O O . PRO A 1 137 ? 2.964 -1.309 -14.251 1.00 96.19 137 PRO A O 1
ATOM 1051 N N . VAL A 1 138 ? 0.946 -0.482 -14.809 1.00 98.06 138 VAL A N 1
ATOM 1052 C CA . VAL A 1 138 ? 1.307 -0.071 -16.176 1.00 98.06 138 VAL A CA 1
ATOM 1053 C C . VAL A 1 138 ? 2.311 1.082 -16.143 1.00 98.06 138 VAL A C 1
ATOM 1055 O O . VAL A 1 138 ? 3.311 1.047 -16.861 1.00 98.06 138 VAL A O 1
ATOM 1058 N N . VAL A 1 139 ? 2.101 2.059 -15.256 1.00 98.44 139 VAL A N 1
ATOM 1059 C CA . VAL A 1 139 ? 3.043 3.168 -15.041 1.00 98.44 139 VAL A CA 1
ATOM 1060 C C . VAL A 1 139 ? 4.412 2.648 -14.605 1.00 98.44 139 VAL A C 1
ATOM 1062 O O . VAL A 1 139 ? 5.429 3.014 -15.195 1.00 98.44 139 VAL A O 1
ATOM 1065 N N . PHE A 1 140 ? 4.460 1.762 -13.605 1.00 97.75 140 PHE A N 1
ATOM 1066 C CA . PHE A 1 140 ? 5.727 1.209 -13.120 1.00 97.75 140 PHE A CA 1
ATOM 1067 C C . PHE A 1 140 ? 6.435 0.345 -14.168 1.00 97.75 140 PHE A C 1
ATOM 1069 O O . PHE A 1 140 ? 7.658 0.429 -14.289 1.00 97.75 140 PHE A O 1
ATOM 1076 N N . ALA A 1 141 ? 5.694 -0.430 -14.964 1.00 98.00 141 ALA A N 1
ATOM 1077 C CA . ALA A 1 141 ? 6.264 -1.149 -16.102 1.00 98.00 141 ALA A CA 1
ATOM 1078 C C . ALA A 1 141 ? 6.872 -0.181 -17.131 1.00 98.00 141 ALA A C 1
ATOM 1080 O O . ALA A 1 141 ? 7.991 -0.398 -17.598 1.00 98.00 141 ALA A O 1
ATOM 1081 N N . GLY A 1 142 ? 6.180 0.925 -17.424 1.00 98.44 142 GLY A N 1
ATOM 1082 C CA . GLY A 1 142 ? 6.679 1.989 -18.291 1.00 98.44 142 GLY A CA 1
ATOM 1083 C C . GLY A 1 142 ? 7.981 2.611 -17.780 1.00 98.44 142 GLY A C 1
ATOM 1084 O O . GLY A 1 142 ? 8.954 2.688 -18.531 1.00 98.44 142 GLY A O 1
ATOM 1085 N N . TYR A 1 143 ? 8.055 2.962 -16.492 1.00 98.50 143 TYR A N 1
ATOM 1086 C CA . TYR A 1 143 ? 9.304 3.432 -15.876 1.00 98.50 143 TYR A CA 1
ATOM 1087 C C . TYR A 1 143 ? 10.428 2.393 -15.950 1.00 98.50 143 TYR A C 1
ATOM 1089 O O . TYR A 1 143 ? 11.574 2.758 -16.211 1.00 98.50 143 TYR A O 1
ATOM 1097 N N . GLY A 1 144 ? 10.114 1.105 -15.785 1.00 98.06 144 GLY A N 1
ATOM 1098 C CA . GLY A 1 144 ? 11.078 0.018 -15.968 1.00 98.06 144 GLY A CA 1
ATOM 1099 C C . GLY A 1 144 ? 11.665 -0.015 -17.382 1.00 98.06 144 GLY A C 1
ATOM 1100 O O . GLY A 1 144 ? 12.882 -0.093 -17.541 1.00 98.06 144 GLY A O 1
ATOM 1101 N N . LEU A 1 145 ? 10.826 0.120 -18.413 1.00 97.75 145 LEU A N 1
ATOM 1102 C CA . LEU A 1 145 ? 11.278 0.185 -19.809 1.00 97.75 145 LEU A CA 1
ATOM 1103 C C . LEU A 1 145 ? 12.157 1.411 -20.078 1.00 97.75 145 LEU A C 1
ATOM 1105 O O . LEU A 1 145 ? 13.184 1.291 -20.748 1.00 97.75 145 LEU A O 1
ATOM 1109 N N . LEU A 1 146 ? 11.792 2.571 -19.525 1.00 98.06 146 LEU A N 1
ATOM 1110 C CA . LEU A 1 146 ? 12.594 3.792 -19.628 1.00 98.06 146 LEU A CA 1
ATOM 1111 C C . LEU A 1 146 ? 13.974 3.614 -18.982 1.00 98.06 146 LEU A C 1
ATOM 1113 O O . LEU A 1 146 ? 14.987 3.956 -19.593 1.00 98.06 146 LEU A O 1
ATOM 1117 N N . ALA A 1 147 ? 14.027 3.030 -17.782 1.00 97.81 147 ALA A N 1
ATOM 1118 C CA . ALA A 1 147 ? 15.278 2.758 -17.081 1.00 97.81 147 ALA A CA 1
ATOM 1119 C C . ALA A 1 147 ? 16.166 1.770 -17.855 1.00 97.81 147 ALA A C 1
ATOM 1121 O O . ALA A 1 147 ? 17.368 1.997 -17.989 1.00 97.81 147 ALA A O 1
ATOM 1122 N N . LEU A 1 148 ? 15.582 0.710 -18.423 1.00 96.06 148 LEU A N 1
ATOM 1123 C CA . LEU A 1 148 ? 16.307 -0.254 -19.255 1.00 96.06 148 LEU A CA 1
ATOM 1124 C C . LEU A 1 148 ? 16.845 0.380 -20.543 1.00 96.06 148 LEU A C 1
ATOM 1126 O O . LEU A 1 148 ? 17.984 0.108 -20.925 1.00 96.06 148 LEU A O 1
ATOM 1130 N N . ALA A 1 149 ? 16.066 1.245 -21.198 1.00 95.38 149 ALA A N 1
ATOM 1131 C CA . ALA A 1 149 ? 16.519 1.978 -22.377 1.00 95.38 149 ALA A CA 1
ATOM 1132 C C . ALA A 1 149 ? 17.699 2.906 -22.048 1.00 95.38 149 ALA A C 1
ATOM 1134 O O . ALA A 1 149 ? 18.694 2.916 -22.776 1.00 95.38 149 ALA A O 1
ATOM 1135 N N . ALA A 1 150 ? 17.614 3.640 -20.934 1.00 95.56 150 ALA A N 1
ATOM 1136 C CA . ALA A 1 150 ? 18.677 4.527 -20.467 1.00 95.56 150 ALA A CA 1
ATOM 1137 C C . ALA A 1 150 ? 19.951 3.751 -20.099 1.00 95.56 150 ALA A C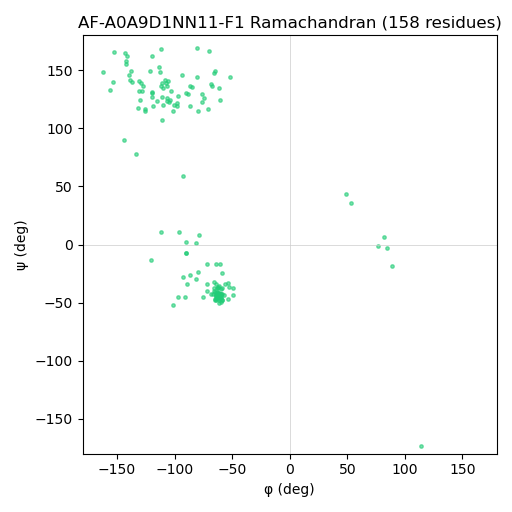 1
ATOM 1139 O O . ALA A 1 150 ? 21.042 4.111 -20.540 1.00 95.56 150 ALA A O 1
ATOM 1140 N N . LEU A 1 151 ? 19.817 2.645 -19.362 1.00 95.38 151 LEU A N 1
ATOM 1141 C CA . LEU A 1 151 ? 20.942 1.780 -19.008 1.00 95.38 151 LEU A CA 1
ATOM 1142 C C . LEU A 1 151 ? 21.604 1.181 -20.255 1.00 95.38 151 LEU A C 1
ATOM 1144 O O . LEU A 1 151 ? 22.827 1.196 -20.377 1.00 95.38 151 LEU A O 1
ATOM 1148 N N . GLY A 1 152 ? 20.807 0.691 -21.207 1.00 92.69 152 GLY A N 1
ATOM 1149 C CA . GLY A 1 152 ? 21.318 0.161 -22.469 1.00 92.69 152 GLY A CA 1
ATOM 1150 C C . GLY A 1 152 ? 22.050 1.217 -23.300 1.00 92.69 152 GLY A C 1
ATOM 1151 O O . GLY A 1 152 ? 23.075 0.912 -23.913 1.00 92.69 152 GLY A O 1
ATOM 1152 N N . LEU A 1 153 ? 21.578 2.467 -23.292 1.00 92.75 153 LEU A N 1
ATOM 1153 C CA . LEU A 1 153 ? 22.276 3.577 -23.940 1.00 92.75 153 LEU A CA 1
ATOM 1154 C C . LEU A 1 153 ? 23.621 3.867 -23.265 1.00 92.75 153 LEU A C 1
ATOM 1156 O O . LEU A 1 153 ? 24.628 3.941 -23.965 1.00 92.75 153 LEU A O 1
ATOM 1160 N N . ALA A 1 154 ? 23.653 3.948 -21.933 1.00 92.38 154 ALA A N 1
ATOM 1161 C CA . ALA A 1 154 ? 24.882 4.187 -21.178 1.00 92.38 154 ALA A CA 1
ATOM 1162 C C . ALA A 1 154 ? 25.931 3.089 -21.424 1.00 92.38 154 ALA A C 1
ATOM 1164 O O . ALA A 1 154 ? 27.081 3.391 -21.725 1.00 92.38 154 ALA A O 1
ATOM 1165 N N . ILE A 1 155 ? 25.530 1.812 -21.386 1.00 91.38 155 ILE A N 1
ATOM 1166 C CA . ILE A 1 155 ? 26.423 0.677 -21.688 1.00 91.38 155 ILE A CA 1
ATOM 1167 C C . ILE A 1 155 ? 26.959 0.767 -23.120 1.00 91.38 155 ILE A C 1
ATOM 1169 O O . ILE A 1 155 ? 28.132 0.518 -23.382 1.00 91.38 155 ILE A O 1
ATOM 1173 N N . ARG A 1 156 ? 26.100 1.117 -24.080 1.00 88.12 156 ARG A N 1
ATOM 1174 C CA . ARG A 1 156 ? 26.520 1.268 -25.474 1.00 88.12 156 ARG A CA 1
ATOM 1175 C C . ARG A 1 156 ? 27.557 2.381 -25.636 1.00 88.12 156 ARG A C 1
ATOM 1177 O O . ARG A 1 156 ? 28.423 2.253 -26.496 1.00 88.12 156 ARG A O 1
ATOM 1184 N N . GLU A 1 157 ? 27.423 3.476 -24.895 1.00 89.31 157 GLU A N 1
ATOM 1185 C CA . GLU A 1 157 ? 28.362 4.598 -24.947 1.00 89.31 157 GLU A CA 1
ATOM 1186 C C . GLU A 1 157 ? 29.702 4.270 -24.294 1.00 89.31 157 GLU A C 1
ATOM 1188 O O . GLU A 1 157 ? 30.720 4.705 -24.812 1.00 89.31 157 GLU A O 1
ATOM 1193 N N . THR A 1 158 ? 29.729 3.463 -23.231 1.00 89.19 158 THR A N 1
ATOM 1194 C CA . THR A 1 158 ? 30.982 3.078 -22.558 1.00 89.19 158 THR A CA 1
ATOM 1195 C C . THR A 1 158 ? 31.761 1.967 -23.262 1.00 89.19 158 THR A C 1
ATOM 1197 O O . THR A 1 158 ? 32.963 1.843 -23.053 1.00 89.19 158 THR A O 1
ATOM 1200 N N . VAL A 1 159 ? 31.092 1.138 -24.069 1.00 83.25 159 VAL A N 1
ATOM 1201 C CA . VAL A 1 159 ? 31.716 0.031 -24.826 1.00 83.25 159 VAL A CA 1
ATOM 1202 C C . VAL A 1 159 ? 32.183 0.473 -26.226 1.00 83.25 159 VAL A C 1
ATOM 1204 O O . VAL A 1 159 ? 32.828 -0.298 -26.936 1.00 83.25 159 VAL A O 1
ATOM 1207 N N . ARG A 1 160 ? 31.848 1.697 -26.642 1.00 63.62 160 ARG A N 1
ATOM 1208 C CA . ARG A 1 160 ? 32.351 2.324 -27.872 1.00 63.62 160 ARG A CA 1
ATOM 1209 C C . ARG A 1 160 ? 33.647 3.070 -27.617 1.00 63.62 160 ARG A C 1
ATOM 1211 O O . ARG A 1 160 ? 34.477 3.040 -28.549 1.00 63.62 160 ARG A O 1
#

pLDDT: mean 91.57, std 7.58, range [62.06, 98.81]

Organism: NCBI:txid2840947

Solvent-accessible surface area (backbone atoms only — not comparable to full-atom values): 8576 Å² total; per-residue (Å²): 110,69,70,59,53,56,54,58,54,27,69,71,49,32,50,48,35,31,52,52,9,53,51,31,29,53,52,13,47,49,40,28,74,76,64,44,44,76,51,76,47,69,30,28,51,44,96,86,53,57,63,77,44,26,37,47,76,54,98,86,38,59,38,30,46,70,47,78,46,74,45,55,45,99,87,64,49,82,69,45,52,38,41,32,33,36,41,90,94,45,75,49,72,27,23,72,92,44,58,37,75,54,97,72,31,36,42,34,60,70,49,73,46,79,49,65,50,99,86,72,55,68,34,50,36,38,35,32,39,38,36,35,47,83,9,53,64,39,25,53,50,9,53,50,32,35,52,52,22,53,51,42,49,52,53,51,62,74,76,105

Foldseek 3Di:
DVVVLVVCLDPVNLVVLLVLLVVLLVVLVVQQVVPKDKDKAKAWPDPPDDPRRQWDQDPNKIKGWPDWDFDADPVRHTDWIKTWIATPVGIDIATQPRWDDDPQKTKHFDDKDWDADPVGDIIIMTMIMIMRRPSVVSNVVSVVSNVVSVVSNVVVVVVD

Radius of gyration: 23.19 Å; Cα contacts (8 Å, |Δi|>4): 281; chains: 1; bounding box: 55×26×65 Å

Sequence (160 aa):
AAAAVAALLGRRWLSALFHAGAAAVAVGGLVTACLAQTWQVELVDAPLAPRGMRQRVVNGDTVTLKAFEIETYPDGMPKQFRTTLTFPEGDRTLAVNRPLRRDGITYYQMSYTRATDPNGQSWWVTLLTLR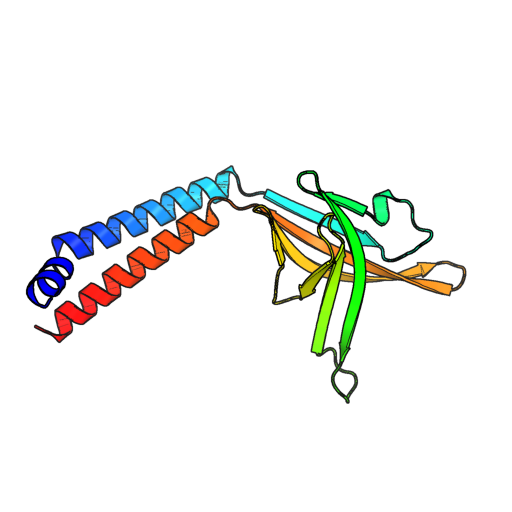SDPGAPVVFAGYGLLALAALGLAIRETVR